Protein AF-A0A0A1W9Q3-F1 (afdb_monomer)

Radius of gyration: 16.16 Å; Cα contacts (8 Å, |Δi|>4): 78; chains: 1; bounding box: 43×30×37 Å

pLDDT: mean 85.38, std 13.66, range [40.94, 97.44]

Nearest PDB structures (foldseek):
  7chw-assembly1_E  TM=5.132E-01  e=5.870E+00  Escherichia coli
  8x6g-assembly1_F  TM=4.834E-01  e=9.614E+00  Staphylococcus aureus
  7e8k-assembly1_B  TM=2.904E-01  e=4.054E+00  Planctomycetes bacterium GWF2_40_8

Organism: NCBI:txid1219049

Mean predicted aligned error: 6.73 Å

Secondary structure (DSSP, 8-state):
-PPPP--BSS----STTT-TT----SBHHHHHHHHHHHHHHHHHHTT-SPPPTTS-HHHHHHHHHHHHHHHHHHHHHHHT-

Foldseek 3Di:
DPPLDWAACDDQDPDPVCDPCNDRDHIQLRVQLVVQLVVLVVCVVVVNDDADPPDDSNVSSSVVSSVRSSVVSVVVVVVVD

Solvent-accessible surface area (backbone atoms only — not comparable to full-atom values): 4864 Å² total; per-residue (Å²): 130,81,78,82,78,69,52,60,56,60,92,76,72,93,46,91,86,48,50,103,74,61,73,82,69,60,35,35,47,57,49,39,18,63,64,35,34,59,61,43,48,52,35,36,76,69,70,77,42,86,61,48,94,91,47,54,63,69,59,29,33,52,54,52,11,43,52,53,16,53,50,55,47,50,54,52,54,63,75,74,106

Sequence (81 aa):
MSAVENPSAFPCPADDKSGWHAEYGMTLRDYFAGQAIGPTLIAMAQGQHSVRADKTPMASAALDAYAVADAMLAARQEQAA

Structure (mmCIF, N/CA/C/O backbone):
data_AF-A0A0A1W9Q3-F1
#
_entry.id   AF-A0A0A1W9Q3-F1
#
loop_
_atom_site.group_PDB
_atom_site.id
_atom_site.type_symbol
_atom_site.label_atom_id
_atom_site.label_alt_id
_atom_site.label_comp_id
_atom_site.label_asym_id
_atom_site.label_entity_id
_atom_site.label_seq_id
_atom_site.pdbx_PDB_ins_code
_atom_site.Cartn_x
_atom_site.Cartn_y
_atom_site.Cartn_z
_atom_site.occupancy
_atom_site.B_iso_or_equiv
_atom_site.auth_seq_id
_atom_site.auth_comp_id
_atom_site.auth_asym_id
_atom_site.auth_atom_id
_atom_site.pdbx_PDB_model_num
ATOM 1 N N . MET A 1 1 ? 1.110 -20.042 -7.911 1.00 40.94 1 MET A N 1
ATOM 2 C CA . MET A 1 1 ? 0.902 -18.584 -7.967 1.00 40.94 1 MET A CA 1
ATOM 3 C C . MET A 1 1 ? 2.269 -17.977 -8.184 1.00 40.94 1 MET A C 1
ATOM 5 O O . MET A 1 1 ? 3.126 -18.172 -7.330 1.00 40.94 1 MET A O 1
ATOM 9 N N . SER A 1 2 ? 2.521 -17.400 -9.357 1.00 50.09 2 SER A N 1
ATOM 10 C CA . SER A 1 2 ? 3.770 -16.678 -9.617 1.00 50.09 2 SER A CA 1
ATOM 11 C C . SER A 1 2 ? 3.904 -15.571 -8.571 1.00 50.09 2 SER A C 1
ATOM 13 O O . SER A 1 2 ? 2.902 -14.945 -8.228 1.00 50.09 2 SER A O 1
ATOM 15 N N . ALA A 1 3 ? 5.093 -15.394 -7.994 1.00 58.28 3 ALA A N 1
ATOM 16 C CA . ALA A 1 3 ? 5.315 -14.342 -7.008 1.00 58.28 3 ALA A CA 1
ATOM 17 C C . ALA A 1 3 ? 4.922 -12.984 -7.612 1.00 58.28 3 ALA A C 1
ATOM 19 O O . ALA A 1 3 ? 5.203 -12.728 -8.785 1.00 58.28 3 ALA A O 1
ATOM 20 N N . VAL A 1 4 ? 4.250 -12.139 -6.827 1.00 65.56 4 VAL A N 1
ATOM 21 C CA . VAL A 1 4 ? 3.929 -10.776 -7.257 1.00 65.56 4 VAL A CA 1
ATOM 22 C C . VAL A 1 4 ? 5.253 -10.049 -7.502 1.00 65.56 4 VAL A C 1
ATOM 24 O O . VAL A 1 4 ? 6.100 -9.985 -6.610 1.00 65.56 4 VAL A O 1
ATOM 27 N N . GLU A 1 5 ? 5.468 -9.566 -8.724 1.00 78.69 5 GLU A N 1
ATOM 28 C CA . GLU A 1 5 ? 6.700 -8.871 -9.091 1.00 78.69 5 GLU A CA 1
ATOM 29 C C . GLU A 1 5 ? 6.790 -7.553 -8.313 1.00 78.69 5 GLU A C 1
ATOM 31 O O . GLU A 1 5 ? 5.879 -6.728 -8.370 1.00 78.69 5 GLU A O 1
ATOM 36 N N . ASN A 1 6 ? 7.895 -7.344 -7.593 1.00 83.25 6 ASN A N 1
ATOM 37 C CA . ASN A 1 6 ? 8.152 -6.123 -6.828 1.00 83.25 6 ASN A CA 1
ATOM 38 C C . ASN A 1 6 ? 9.452 -5.446 -7.308 1.00 83.25 6 ASN A C 1
ATOM 40 O O . ASN A 1 6 ? 10.493 -5.592 -6.662 1.00 83.25 6 ASN A O 1
ATOM 44 N N . PRO A 1 7 ? 9.428 -4.762 -8.468 1.00 85.44 7 PRO A N 1
ATOM 45 C CA . PRO A 1 7 ? 10.607 -4.109 -9.037 1.00 85.44 7 PRO A CA 1
ATOM 46 C C . PRO A 1 7 ? 10.990 -2.839 -8.259 1.00 85.44 7 PRO A C 1
ATOM 48 O O . PRO A 1 7 ? 10.300 -2.424 -7.329 1.00 85.44 7 PRO A O 1
ATOM 51 N N . SER A 1 8 ? 12.085 -2.183 -8.653 1.00 86.88 8 SER A N 1
ATOM 52 C CA . SER A 1 8 ? 12.430 -0.859 -8.118 1.00 86.88 8 SER A CA 1
ATOM 53 C C . SER A 1 8 ? 11.369 0.183 -8.502 1.00 86.88 8 SER A C 1
ATOM 55 O O . SER A 1 8 ? 10.856 0.170 -9.621 1.00 86.88 8 SER A O 1
ATOM 57 N N . ALA A 1 9 ? 11.031 1.082 -7.574 1.00 87.31 9 ALA A N 1
ATOM 58 C CA . ALA A 1 9 ? 10.024 2.123 -7.785 1.00 87.31 9 ALA A CA 1
ATOM 59 C C . ALA A 1 9 ? 10.464 3.185 -8.798 1.00 87.31 9 ALA A C 1
ATOM 61 O O . ALA A 1 9 ? 9.632 3.778 -9.484 1.00 87.31 9 ALA A O 1
ATOM 62 N N . PHE A 1 10 ? 11.770 3.434 -8.878 1.00 84.25 10 PHE A N 1
ATOM 63 C CA . PHE A 1 10 ? 12.357 4.444 -9.745 1.00 84.25 10 PHE A CA 1
ATOM 64 C C . PHE A 1 10 ? 13.383 3.801 -10.678 1.00 84.25 10 PHE A C 1
ATOM 66 O O . PHE A 1 10 ? 13.993 2.794 -10.314 1.00 84.25 10 PHE A O 1
ATOM 73 N N . PRO A 1 11 ? 13.600 4.369 -11.875 1.00 77.94 11 PRO A N 1
ATOM 74 C CA . PRO A 1 11 ? 14.643 3.889 -12.766 1.00 77.94 11 PRO A CA 1
ATOM 75 C C . PRO A 1 11 ? 16.003 3.918 -12.067 1.00 77.94 11 PRO A C 1
ATOM 77 O O . PRO A 1 11 ? 16.416 4.951 -11.543 1.00 77.94 11 PRO A O 1
ATOM 80 N N . CYS A 1 12 ? 16.705 2.790 -12.096 1.00 72.00 12 CYS A N 1
ATOM 81 C CA . CYS A 1 12 ? 18.121 2.713 -11.774 1.00 72.00 12 CYS A CA 1
ATOM 82 C C . CYS A 1 12 ? 18.863 2.651 -13.117 1.00 72.00 12 CYS A C 1
ATOM 84 O O . CYS A 1 12 ? 18.762 1.628 -13.801 1.00 72.00 12 CYS A O 1
ATOM 86 N N . PRO A 1 13 ? 19.501 3.744 -13.576 1.00 68.38 13 PRO A N 1
ATOM 87 C CA . PRO A 1 13 ? 20.247 3.716 -14.824 1.00 68.38 13 PRO A CA 1
ATOM 88 C C . PRO A 1 13 ? 21.360 2.670 -14.716 1.00 68.38 13 PRO A C 1
ATOM 90 O O . PRO A 1 13 ? 22.098 2.637 -13.740 1.00 68.38 13 PRO A O 1
ATOM 93 N N . ALA A 1 14 ? 21.480 1.809 -15.721 1.00 65.50 14 ALA A N 1
ATOM 94 C CA . ALA A 1 14 ? 22.603 0.885 -15.848 1.00 65.50 14 ALA A CA 1
ATOM 95 C C . ALA A 1 14 ? 23.696 1.522 -16.722 1.00 65.50 14 ALA A C 1
ATOM 97 O O . ALA A 1 14 ? 24.140 0.922 -17.698 1.00 65.50 14 ALA A O 1
ATOM 98 N N . ASP A 1 15 ? 24.042 2.783 -16.449 1.00 68.69 15 ASP A N 1
ATOM 99 C CA . ASP A 1 15 ? 25.086 3.492 -17.192 1.00 68.69 15 ASP A CA 1
ATOM 100 C C . ASP A 1 15 ? 26.432 3.457 -16.452 1.00 68.69 15 ASP A C 1
ATOM 102 O O . ASP A 1 15 ? 26.501 3.233 -15.242 1.00 68.69 15 ASP A O 1
ATOM 106 N N . ASP A 1 16 ? 27.521 3.713 -17.181 1.00 63.81 16 ASP A N 1
ATOM 107 C CA . ASP A 1 16 ? 28.885 3.694 -16.632 1.00 63.81 16 ASP A CA 1
ATOM 108 C C . ASP A 1 16 ? 29.098 4.705 -15.485 1.00 63.81 16 ASP A C 1
ATOM 110 O O . ASP A 1 16 ? 30.070 4.601 -14.735 1.00 63.81 16 ASP A O 1
ATOM 114 N N . LYS A 1 17 ? 28.200 5.690 -15.322 1.00 68.31 17 LYS A N 1
ATOM 115 C CA . LYS A 1 17 ? 28.256 6.704 -14.256 1.00 68.31 17 LYS A CA 1
ATOM 116 C C . LYS A 1 17 ? 27.584 6.241 -12.964 1.00 68.31 17 LYS A C 1
ATOM 118 O O . LYS A 1 17 ? 27.851 6.816 -11.912 1.00 68.31 17 LYS A O 1
ATOM 123 N N . SER A 1 18 ? 26.738 5.219 -13.044 1.00 63.72 18 SER A N 1
ATOM 124 C CA . SER A 1 18 ? 25.970 4.667 -11.924 1.00 63.72 18 SER A CA 1
ATOM 125 C C . SER A 1 18 ? 26.821 3.769 -11.019 1.00 63.72 18 SER A C 1
ATOM 127 O O . SER A 1 18 ? 26.466 3.518 -9.869 1.00 63.72 18 SER A O 1
ATOM 129 N N . GLY A 1 19 ? 27.987 3.340 -11.516 1.00 61.75 19 GLY A N 1
ATOM 130 C CA . GLY A 1 19 ? 28.897 2.432 -10.830 1.00 61.75 19 GLY A CA 1
ATOM 131 C C . GLY A 1 19 ? 28.394 0.985 -10.837 1.00 61.75 19 GLY A C 1
ATOM 132 O O . GLY A 1 19 ? 27.199 0.710 -10.873 1.00 61.75 19 GLY A O 1
ATOM 133 N N . TRP A 1 20 ? 29.324 0.032 -10.762 1.00 57.81 20 TRP A N 1
ATOM 134 C CA . TRP A 1 20 ? 29.054 -1.417 -10.793 1.00 57.81 20 TRP A CA 1
ATOM 135 C C . TRP A 1 20 ? 28.176 -1.935 -9.631 1.00 57.81 20 TRP A C 1
ATOM 137 O O . TRP A 1 20 ? 27.792 -3.102 -9.617 1.00 57.81 20 TRP A O 1
ATOM 147 N N . HIS A 1 21 ? 27.852 -1.070 -8.665 1.00 60.88 21 HIS A N 1
ATOM 148 C CA . HIS A 1 21 ? 27.068 -1.359 -7.466 1.00 60.88 21 HIS A CA 1
ATOM 149 C C . HIS A 1 21 ? 25.992 -0.294 -7.219 1.00 60.88 21 HIS A C 1
ATOM 151 O O . HIS A 1 21 ? 25.811 0.136 -6.082 1.00 60.88 21 HIS A O 1
ATOM 157 N N . ALA A 1 22 ? 25.301 0.174 -8.262 1.00 64.62 22 ALA A N 1
ATOM 158 C CA . ALA A 1 22 ? 24.121 1.010 -8.065 1.00 64.62 22 ALA A CA 1
ATOM 159 C C . ALA A 1 22 ? 23.100 0.232 -7.213 1.00 64.62 22 ALA A C 1
ATOM 161 O O . ALA A 1 22 ? 22.488 -0.731 -7.678 1.00 64.62 22 ALA A O 1
ATOM 162 N N . GLU A 1 23 ? 22.985 0.585 -5.931 1.00 65.88 23 GLU A N 1
ATOM 163 C CA . GLU A 1 23 ? 22.067 -0.087 -5.019 1.00 65.88 23 GLU A CA 1
ATOM 164 C C . GLU A 1 23 ? 20.630 0.185 -5.466 1.00 65.88 23 GLU A C 1
ATOM 166 O O . GLU A 1 23 ? 20.239 1.327 -5.729 1.00 65.88 23 GLU A O 1
ATOM 171 N N . TYR A 1 24 ? 19.832 -0.879 -5.559 1.00 67.81 24 TYR A N 1
ATOM 172 C CA . TYR A 1 24 ? 18.404 -0.741 -5.794 1.00 67.81 24 TYR A CA 1
ATOM 173 C C . TYR A 1 24 ? 17.802 0.068 -4.640 1.00 67.81 24 TYR A C 1
ATOM 175 O O . TYR A 1 24 ? 17.908 -0.321 -3.479 1.00 67.81 24 TYR A O 1
ATOM 183 N N . GLY A 1 25 ? 17.201 1.213 -4.970 1.00 77.69 25 GLY A N 1
ATOM 184 C CA . GLY A 1 25 ? 16.513 2.061 -4.002 1.00 77.69 25 GLY A CA 1
ATOM 185 C C . GLY A 1 25 ? 15.175 1.466 -3.547 1.00 77.69 25 GLY A C 1
ATOM 186 O O . GLY A 1 25 ? 14.983 0.255 -3.485 1.00 77.69 25 GLY A O 1
ATOM 187 N N . MET A 1 26 ? 14.213 2.340 -3.257 1.00 87.19 26 MET A N 1
ATOM 188 C CA . MET A 1 26 ? 12.862 1.968 -2.820 1.00 87.19 26 MET A CA 1
ATOM 189 C C . MET A 1 26 ? 12.197 0.957 -3.773 1.00 87.19 26 MET A C 1
ATOM 191 O O . MET A 1 26 ? 12.250 1.131 -4.995 1.00 87.19 26 MET A O 1
ATOM 195 N N . THR A 1 27 ? 11.544 -0.080 -3.232 1.00 92.00 27 THR A N 1
ATOM 196 C CA . THR A 1 27 ? 10.755 -1.008 -4.057 1.00 92.00 27 THR A CA 1
ATOM 197 C C . THR A 1 27 ? 9.425 -0.379 -4.464 1.00 92.00 27 THR A C 1
ATOM 199 O O . THR A 1 27 ? 8.923 0.529 -3.797 1.00 92.00 27 THR A O 1
ATOM 202 N N . LEU A 1 28 ? 8.829 -0.846 -5.562 1.00 91.88 28 LEU A N 1
ATOM 203 C CA . LEU A 1 28 ? 7.545 -0.341 -6.046 1.00 91.88 28 LEU A CA 1
ATOM 204 C C . LEU A 1 28 ? 6.439 -0.525 -4.995 1.00 91.88 28 LEU A C 1
ATOM 206 O O . LEU A 1 28 ? 5.600 0.359 -4.821 1.00 91.88 28 LEU A O 1
ATOM 210 N N . ARG A 1 29 ? 6.498 -1.622 -4.230 1.00 94.81 29 ARG A N 1
ATOM 211 C CA . ARG A 1 29 ? 5.645 -1.864 -3.063 1.00 94.81 29 ARG A CA 1
ATOM 212 C C . ARG A 1 29 ? 5.794 -0.782 -1.996 1.00 94.81 29 ARG A C 1
ATOM 214 O O . ARG A 1 29 ? 4.789 -0.250 -1.533 1.00 94.81 29 ARG A O 1
ATOM 221 N N . ASP A 1 30 ? 7.027 -0.446 -1.620 1.00 94.69 30 ASP A N 1
ATOM 222 C CA . ASP A 1 30 ? 7.296 0.565 -0.588 1.00 94.69 30 ASP A CA 1
ATOM 223 C C . ASP A 1 30 ? 6.844 1.956 -1.045 1.00 94.69 30 ASP A C 1
ATOM 225 O O . ASP A 1 30 ? 6.288 2.722 -0.259 1.00 94.69 30 ASP A O 1
ATOM 229 N N . TYR A 1 31 ? 7.016 2.263 -2.333 1.00 95.06 31 TYR A N 1
ATOM 230 C CA . TYR A 1 31 ? 6.526 3.505 -2.919 1.00 95.06 31 TYR A CA 1
ATOM 231 C C . TYR A 1 31 ? 5.000 3.603 -2.844 1.00 95.06 31 TYR A C 1
ATOM 233 O O . TYR A 1 31 ? 4.477 4.605 -2.355 1.00 95.06 31 TYR A O 1
ATOM 241 N N . PHE A 1 32 ? 4.273 2.564 -3.263 1.00 96.50 32 PHE A N 1
ATOM 242 C CA . PHE A 1 32 ? 2.812 2.550 -3.165 1.00 96.50 32 PHE A CA 1
ATOM 243 C C . PHE A 1 32 ? 2.324 2.612 -1.719 1.00 96.50 32 PHE A C 1
ATOM 245 O O . PHE A 1 32 ? 1.410 3.382 -1.425 1.00 96.50 32 PHE A O 1
ATOM 252 N N . ALA A 1 33 ? 2.962 1.885 -0.802 1.00 97.44 33 ALA A N 1
ATOM 253 C CA . ALA A 1 33 ? 2.627 1.960 0.616 1.00 97.44 33 ALA A CA 1
ATOM 254 C C . ALA A 1 33 ? 2.856 3.381 1.166 1.00 97.44 33 ALA A C 1
ATOM 256 O O . ALA A 1 33 ? 2.012 3.914 1.888 1.00 97.44 33 ALA A O 1
ATOM 257 N N . GLY A 1 34 ? 3.947 4.039 0.763 1.00 95.94 34 GLY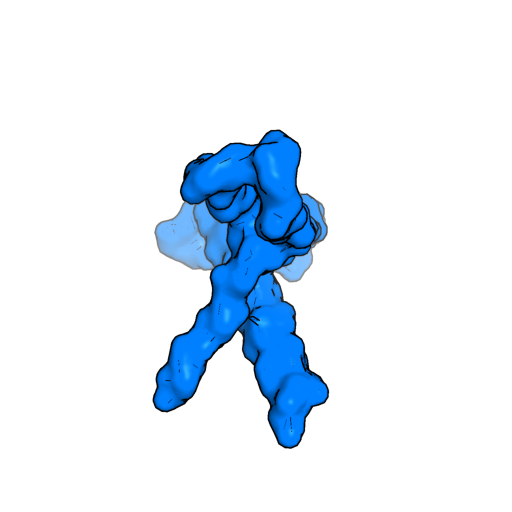 A N 1
ATOM 258 C CA . GLY A 1 34 ? 4.231 5.434 1.105 1.00 95.94 34 GLY A CA 1
ATOM 259 C C . GLY A 1 34 ? 3.191 6.424 0.568 1.00 95.94 34 GLY A C 1
ATOM 260 O O . GLY A 1 34 ? 2.856 7.388 1.252 1.00 95.94 34 GLY A O 1
ATOM 261 N N . GLN A 1 35 ? 2.633 6.177 -0.621 1.00 97.12 35 GLN A N 1
ATOM 262 C CA . GLN A 1 35 ? 1.532 6.981 -1.169 1.00 97.12 35 GLN A CA 1
ATOM 263 C C . GLN A 1 35 ? 0.202 6.711 -0.447 1.00 97.12 35 GLN A C 1
ATOM 265 O O . GLN A 1 35 ? -0.591 7.630 -0.245 1.00 97.12 35 GLN A O 1
ATOM 270 N N . ALA A 1 36 ? -0.044 5.466 -0.036 1.00 97.25 36 ALA A N 1
ATOM 271 C CA . ALA A 1 36 ? -1.293 5.053 0.597 1.00 97.25 36 ALA A CA 1
ATOM 272 C C . ALA A 1 36 ? -1.396 5.474 2.074 1.00 97.25 36 ALA A C 1
ATOM 274 O O . ALA A 1 36 ? -2.491 5.783 2.545 1.00 97.25 36 ALA A O 1
ATOM 275 N N . ILE A 1 37 ? -0.278 5.540 2.808 1.00 97.19 37 ILE A N 1
ATOM 276 C CA . ILE A 1 37 ? -0.315 5.737 4.266 1.00 97.19 37 ILE A CA 1
ATOM 277 C C . ILE A 1 37 ? -0.919 7.082 4.694 1.00 97.19 37 ILE A C 1
ATOM 279 O O . ILE A 1 37 ? -1.626 7.139 5.697 1.00 97.19 37 ILE A O 1
ATOM 283 N N . GLY A 1 38 ? -0.701 8.158 3.931 1.00 96.31 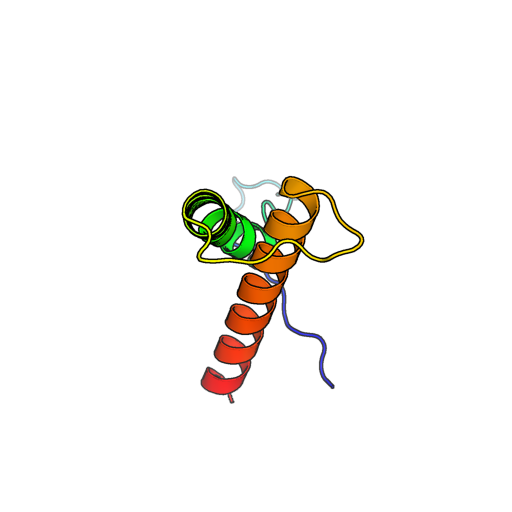38 GLY A N 1
ATOM 284 C CA . GLY A 1 38 ? -1.276 9.477 4.221 1.00 96.31 38 GLY A CA 1
ATOM 285 C C . GLY A 1 38 ? -2.811 9.473 4.184 1.00 96.31 38 GLY A C 1
ATOM 286 O O . GLY A 1 38 ? -3.441 9.766 5.203 1.00 96.31 38 GLY A O 1
ATOM 287 N N . PRO A 1 39 ? -3.430 9.100 3.048 1.00 95.56 39 PRO A N 1
ATOM 288 C CA . PRO A 1 39 ? -4.877 8.917 2.943 1.00 95.56 39 PRO A CA 1
ATOM 289 C C . PRO A 1 39 ? -5.454 7.951 3.985 1.00 95.56 39 PRO A C 1
ATOM 291 O O . PRO A 1 39 ? -6.491 8.253 4.575 1.00 95.56 39 PRO A O 1
ATOM 294 N N . THR A 1 40 ? -4.774 6.835 4.273 1.00 94.88 40 THR A N 1
ATOM 295 C CA . THR A 1 40 ? -5.205 5.886 5.312 1.00 94.88 40 THR A CA 1
ATOM 296 C C . THR A 1 40 ? -5.268 6.553 6.686 1.00 94.88 40 THR A C 1
ATOM 298 O O . THR A 1 40 ? -6.278 6.440 7.378 1.00 94.88 40 THR A O 1
ATOM 301 N N . LEU A 1 41 ? -4.234 7.304 7.075 1.00 95.50 41 LEU A N 1
ATOM 302 C CA . LEU A 1 41 ? -4.216 8.022 8.352 1.00 95.50 41 LEU A CA 1
ATOM 303 C C . LEU A 1 41 ? -5.317 9.089 8.433 1.00 95.50 41 LEU A C 1
ATOM 305 O O . LEU A 1 41 ? -5.938 9.237 9.486 1.00 95.50 41 LEU A O 1
ATOM 309 N N . ILE A 1 42 ? -5.600 9.794 7.333 1.00 95.88 42 ILE A N 1
ATOM 310 C CA . ILE A 1 42 ? -6.698 10.771 7.262 1.00 95.88 42 ILE A CA 1
ATOM 311 C C . ILE A 1 42 ? -8.050 10.074 7.463 1.00 95.88 42 ILE A C 1
ATOM 313 O O . ILE A 1 42 ? -8.842 10.514 8.299 1.00 95.88 42 ILE A O 1
ATOM 317 N N . ALA A 1 43 ? -8.300 8.966 6.762 1.00 93.94 43 ALA A N 1
ATOM 318 C CA . ALA A 1 43 ? -9.540 8.203 6.896 1.00 93.94 43 ALA A CA 1
ATOM 319 C C . ALA A 1 43 ? -9.727 7.659 8.324 1.00 93.94 43 ALA A C 1
ATOM 321 O O . ALA A 1 43 ? -10.832 7.688 8.870 1.00 93.94 43 ALA A O 1
ATOM 322 N N . MET A 1 44 ? -8.642 7.218 8.971 1.00 92.88 44 MET A N 1
ATOM 323 C CA . MET A 1 44 ? -8.666 6.782 10.372 1.00 92.88 44 MET A CA 1
ATOM 324 C C . MET A 1 44 ? -8.985 7.936 11.327 1.00 92.88 44 MET A C 1
ATOM 326 O O . MET A 1 44 ? -9.829 7.781 12.207 1.00 92.88 44 MET A O 1
ATOM 330 N N . ALA A 1 45 ? -8.372 9.107 11.134 1.00 91.81 45 ALA A N 1
ATOM 331 C CA . ALA A 1 45 ? -8.640 10.295 11.948 1.00 91.81 45 ALA A CA 1
ATOM 332 C C . ALA A 1 45 ? -10.090 10.799 11.814 1.00 91.81 45 ALA A C 1
ATOM 334 O O . ALA A 1 45 ? -10.643 11.345 12.765 1.00 91.81 45 ALA A O 1
ATOM 335 N N . GLN A 1 46 ? -10.719 10.583 10.655 1.00 95.25 46 GLN A N 1
ATOM 336 C CA . GLN A 1 46 ? -12.124 10.916 10.397 1.00 95.25 46 GLN A CA 1
ATOM 337 C C . GLN A 1 46 ? -13.110 9.835 10.875 1.00 95.25 46 GLN A C 1
ATOM 339 O O . GLN A 1 46 ? -14.316 9.985 10.686 1.00 95.25 46 GLN A O 1
ATOM 344 N N . GLY A 1 47 ? -12.629 8.737 11.469 1.00 91.56 47 GLY A N 1
ATOM 345 C CA . GLY A 1 47 ? -13.472 7.615 11.896 1.00 91.56 47 GLY A CA 1
ATOM 346 C C . GLY A 1 47 ? -14.073 6.809 10.737 1.00 91.56 47 GLY A C 1
ATOM 347 O O . GLY A 1 47 ? -14.998 6.031 10.946 1.00 91.56 47 GLY A O 1
ATOM 348 N N . GLN A 1 48 ? -13.555 6.983 9.519 1.00 91.38 48 GLN A N 1
ATOM 349 C CA . GLN A 1 48 ? -14.004 6.296 8.302 1.00 91.38 48 GLN A CA 1
ATOM 350 C C . GLN A 1 48 ? -13.247 4.987 8.048 1.00 91.38 48 GLN A C 1
ATOM 352 O O . GLN A 1 48 ? -13.594 4.231 7.146 1.00 91.38 48 GLN A O 1
ATOM 357 N N . HIS A 1 49 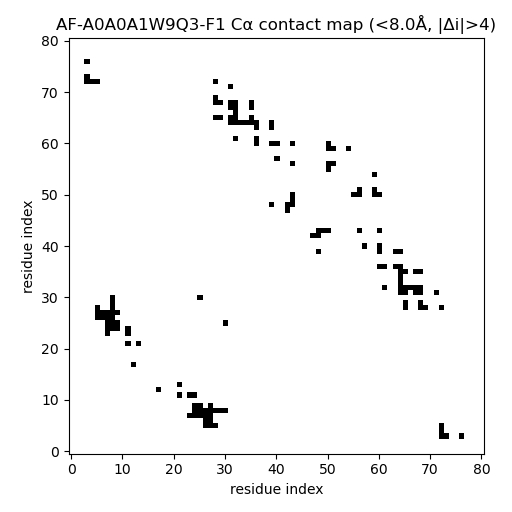? -12.203 4.723 8.832 1.00 88.44 49 HIS A N 1
ATOM 358 C CA . HIS A 1 49 ? -11.380 3.532 8.724 1.00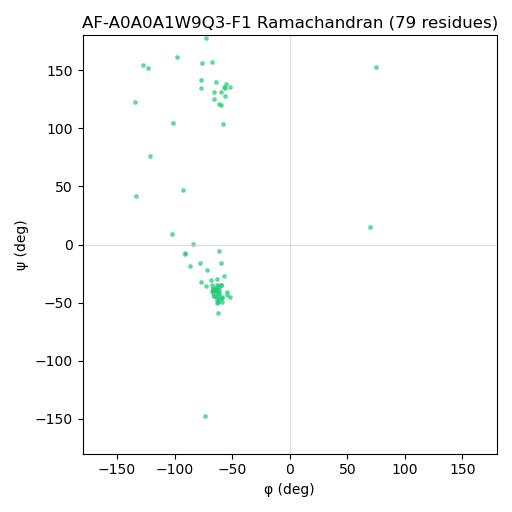 88.44 49 HIS A CA 1
ATOM 359 C C . HIS A 1 49 ? -11.141 2.938 10.114 1.00 88.44 49 HIS A C 1
ATOM 361 O O . HIS A 1 49 ? -10.626 3.606 11.012 1.00 88.44 49 HIS A O 1
ATOM 367 N N . SER A 1 50 ? -11.515 1.673 10.300 1.00 88.62 50 SER A N 1
ATOM 368 C CA . SER A 1 50 ? -11.382 0.980 11.582 1.00 88.62 50 SER A CA 1
ATOM 369 C C . SER A 1 50 ? -9.944 0.539 11.846 1.00 88.62 50 SER A C 1
ATOM 371 O O . SER A 1 50 ? -9.254 0.055 10.951 1.00 88.62 50 SER A O 1
ATOM 373 N N . VAL A 1 51 ? -9.512 0.641 13.102 1.00 89.62 51 VAL A N 1
ATOM 374 C CA . VAL A 1 51 ? -8.266 0.026 13.575 1.00 89.62 51 VAL A CA 1
ATOM 375 C C . VAL A 1 51 ? -8.510 -1.472 13.771 1.00 89.62 51 VAL A C 1
ATOM 377 O O . VAL A 1 51 ? -9.518 -1.855 14.367 1.00 89.62 51 VAL A O 1
ATOM 380 N N . ARG A 1 52 ? -7.593 -2.330 13.306 1.00 88.62 52 ARG A N 1
ATOM 381 C CA . ARG A 1 52 ? -7.619 -3.764 13.645 1.00 88.62 52 ARG A CA 1
ATOM 382 C C . ARG A 1 52 ? -7.601 -3.952 15.165 1.00 88.62 52 ARG A C 1
ATOM 384 O O . ARG A 1 52 ? -6.791 -3.331 15.849 1.00 88.62 52 ARG A O 1
ATOM 391 N N . ALA A 1 53 ? -8.451 -4.838 15.681 1.00 89.19 53 ALA A N 1
ATOM 392 C CA . ALA A 1 53 ? -8.650 -5.017 17.123 1.00 89.19 53 ALA A CA 1
ATOM 393 C C . ALA A 1 53 ? -7.364 -5.368 17.902 1.00 89.19 53 ALA A C 1
ATOM 395 O O . ALA A 1 53 ? -7.259 -5.060 19.085 1.00 89.19 53 ALA A O 1
ATOM 396 N N . ASP A 1 54 ? -6.384 -5.992 17.246 1.00 93.44 54 ASP A N 1
ATOM 397 C CA . ASP A 1 54 ? -5.125 -6.458 17.833 1.00 93.44 54 ASP A CA 1
ATOM 398 C C . ASP A 1 54 ? -3.917 -5.547 17.530 1.00 93.44 54 ASP A C 1
ATOM 400 O O . ASP A 1 54 ? -2.775 -5.935 17.791 1.00 93.44 54 ASP A O 1
ATOM 404 N N . LYS A 1 55 ? -4.130 -4.356 16.951 1.00 93.38 55 LYS A N 1
ATOM 405 C CA . LYS A 1 55 ? -3.054 -3.448 16.518 1.00 93.38 55 LYS A CA 1
ATOM 406 C C . LYS A 1 55 ? -3.229 -2.040 17.079 1.00 93.38 55 LYS A C 1
ATOM 408 O O . LYS A 1 55 ? -4.333 -1.569 17.327 1.00 93.38 55 LYS A O 1
ATOM 413 N N . THR A 1 56 ? -2.113 -1.323 17.209 1.00 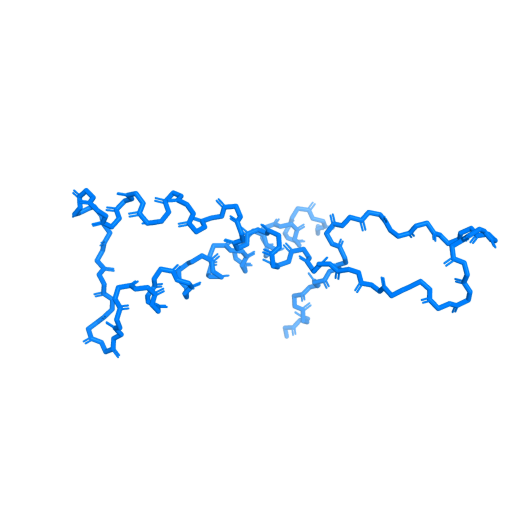94.44 56 THR A N 1
ATOM 414 C CA . THR A 1 56 ? -2.156 0.132 17.401 1.00 94.44 56 THR A CA 1
ATOM 415 C C . THR A 1 56 ? -2.675 0.811 16.127 1.00 94.44 56 THR A C 1
ATOM 417 O O . THR A 1 56 ? -2.529 0.245 15.037 1.00 94.44 56 THR A O 1
ATOM 420 N N . PRO A 1 57 ? -3.225 2.038 16.213 1.00 91.88 57 PRO A N 1
ATOM 421 C CA . PRO A 1 57 ? -3.671 2.773 15.030 1.00 91.88 57 PRO A CA 1
ATOM 422 C C . PRO A 1 57 ? -2.589 2.875 13.947 1.00 91.88 57 PRO A C 1
ATOM 424 O O . PRO A 1 57 ? -2.849 2.572 12.788 1.00 91.88 57 PRO A O 1
ATOM 427 N N . MET A 1 58 ? -1.349 3.194 14.330 1.00 94.75 58 MET A N 1
ATOM 428 C CA . MET A 1 58 ? -0.225 3.317 13.396 1.00 94.75 58 MET A CA 1
ATOM 429 C C . MET A 1 58 ? 0.151 1.979 12.753 1.00 94.75 58 MET A C 1
ATOM 431 O O . MET A 1 58 ? 0.408 1.926 11.552 1.00 94.75 58 MET A O 1
ATOM 435 N N . ALA A 1 59 ? 0.161 0.890 13.528 1.00 95.38 59 ALA A N 1
ATOM 436 C CA . ALA A 1 59 ? 0.447 -0.434 12.985 1.00 95.38 59 ALA A CA 1
ATOM 437 C C . ALA A 1 59 ? -0.657 -0.899 12.025 1.00 95.38 59 ALA A C 1
ATOM 439 O O . ALA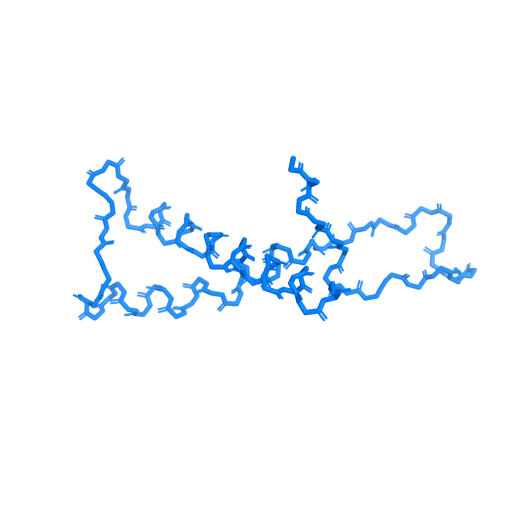 A 1 59 ? -0.350 -1.492 10.994 1.00 95.38 59 ALA A O 1
ATOM 440 N N . SER A 1 60 ? -1.927 -0.601 12.325 1.00 95.12 60 SER A N 1
ATOM 441 C CA . SER A 1 60 ? -3.023 -0.881 11.394 1.00 95.12 60 SER A CA 1
ATOM 442 C C . SER A 1 6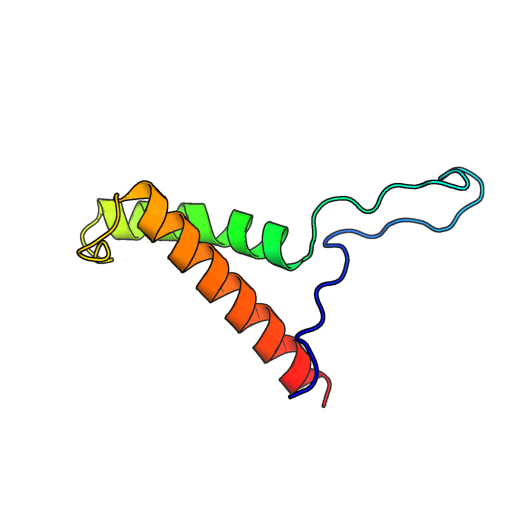0 ? -2.853 -0.081 10.105 1.00 9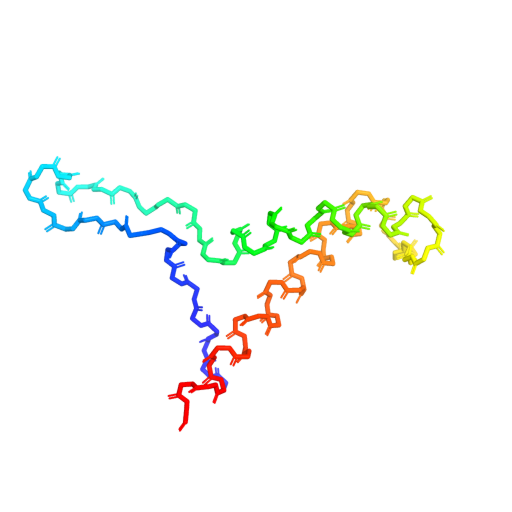5.12 60 SER A C 1
ATOM 444 O O . SER A 1 60 ? -2.823 -0.685 9.042 1.00 95.12 60 SER A O 1
ATOM 446 N N . ALA A 1 61 ? -2.630 1.235 10.200 1.00 95.56 61 ALA A N 1
ATOM 447 C CA . ALA A 1 61 ? -2.449 2.102 9.035 1.00 95.56 61 ALA A CA 1
ATOM 448 C C . ALA A 1 61 ? -1.332 1.612 8.102 1.00 95.56 61 ALA A C 1
ATOM 450 O O . ALA A 1 61 ? -1.510 1.576 6.888 1.00 95.56 61 ALA A O 1
ATOM 451 N N . ALA A 1 62 ? -0.194 1.198 8.669 1.00 96.12 62 ALA A N 1
ATOM 452 C CA . ALA A 1 62 ? 0.916 0.654 7.896 1.00 96.12 62 ALA A CA 1
ATOM 453 C C . ALA A 1 62 ? 0.527 -0.642 7.166 1.00 96.12 62 ALA A C 1
ATOM 455 O O . ALA A 1 62 ? 0.803 -0.784 5.978 1.00 96.12 62 ALA A O 1
ATOM 456 N N . LEU A 1 63 ? -0.142 -1.574 7.852 1.00 96.50 63 LEU A N 1
ATOM 457 C CA . LEU A 1 63 ? -0.615 -2.822 7.244 1.00 96.50 63 LEU A CA 1
ATOM 458 C C . LEU A 1 63 ? -1.641 -2.569 6.133 1.00 96.50 63 LEU A C 1
ATOM 460 O O . LEU A 1 63 ? -1.587 -3.227 5.099 1.00 96.50 63 LEU A O 1
ATOM 464 N N . ASP A 1 64 ? -2.546 -1.609 6.323 1.00 95.69 64 ASP A N 1
ATOM 465 C CA . ASP A 1 64 ? -3.540 -1.235 5.312 1.00 95.69 64 ASP A CA 1
ATOM 466 C C . ASP A 1 64 ? -2.884 -0.579 4.094 1.00 95.69 64 ASP A C 1
ATOM 468 O O . ASP A 1 64 ? -3.213 -0.919 2.960 1.00 95.69 64 ASP A O 1
ATOM 472 N N . ALA A 1 65 ? -1.886 0.280 4.308 1.00 97.12 65 ALA A N 1
ATOM 473 C CA . ALA A 1 65 ? -1.109 0.877 3.228 1.00 97.12 65 ALA A CA 1
ATOM 474 C C . ALA A 1 65 ? -0.358 -0.179 2.395 1.00 97.12 65 ALA A C 1
ATOM 476 O O . ALA A 1 65 ? -0.381 -0.125 1.165 1.00 97.12 65 ALA A O 1
ATOM 477 N N . TYR A 1 66 ? 0.257 -1.176 3.042 1.00 97.00 66 TYR A N 1
ATOM 478 C CA . TYR A 1 66 ? 0.883 -2.295 2.330 1.00 97.00 66 TYR A CA 1
ATOM 479 C C . TYR A 1 66 ? -0.138 -3.191 1.622 1.00 97.00 66 TYR A C 1
ATOM 481 O O . TYR A 1 66 ? 0.141 -3.655 0.523 1.00 97.00 66 TYR A O 1
ATOM 489 N N . ALA A 1 67 ? -1.331 -3.391 2.187 1.00 96.31 67 ALA A N 1
ATOM 490 C CA . ALA A 1 67 ? -2.392 -4.137 1.512 1.00 96.31 67 ALA A CA 1
ATOM 491 C C . ALA A 1 67 ? -2.870 -3.424 0.234 1.00 96.31 67 ALA A C 1
ATOM 493 O O . ALA A 1 67 ? -3.085 -4.073 -0.790 1.00 96.31 67 ALA A O 1
ATOM 494 N N . VAL A 1 68 ? -2.980 -2.090 0.262 1.00 96.69 68 VAL A N 1
ATOM 495 C CA . VAL A 1 68 ? -3.249 -1.283 -0.940 1.00 96.69 68 VAL A CA 1
ATOM 496 C C . VAL A 1 68 ? -2.114 -1.433 -1.957 1.00 96.69 68 VAL A C 1
ATOM 498 O O . VAL A 1 68 ? -2.383 -1.652 -3.136 1.00 96.69 68 VAL A O 1
ATOM 501 N N . ALA A 1 69 ? -0.854 -1.375 -1.516 1.00 96.81 69 ALA A N 1
ATOM 502 C CA . ALA A 1 69 ? 0.300 -1.573 -2.392 1.00 96.81 69 ALA A CA 1
ATOM 503 C C . ALA A 1 69 ? 0.289 -2.948 -3.080 1.00 96.81 69 ALA A C 1
ATOM 505 O O . ALA A 1 69 ? 0.489 -3.035 -4.292 1.00 96.81 69 ALA A O 1
ATOM 506 N N . ASP A 1 70 ? 0.001 -4.010 -2.326 1.00 95.69 70 ASP A N 1
ATOM 507 C CA . ASP A 1 70 ? -0.074 -5.377 -2.843 1.00 95.69 70 ASP A CA 1
ATOM 508 C C . ASP A 1 70 ? -1.216 -5.521 -3.871 1.00 95.69 70 ASP A C 1
ATOM 510 O O . ASP A 1 70 ? -1.028 -6.131 -4.926 1.00 95.69 70 ASP A O 1
ATOM 514 N N . ALA A 1 71 ? -2.368 -4.881 -3.632 1.00 95.62 71 ALA A N 1
ATOM 515 C CA . ALA A 1 71 ? -3.473 -4.834 -4.593 1.00 95.62 71 ALA A CA 1
ATOM 516 C C . ALA A 1 71 ? -3.108 -4.080 -5.886 1.00 95.62 71 ALA A C 1
ATOM 518 O O . ALA A 1 71 ? -3.472 -4.511 -6.979 1.00 95.62 71 ALA A O 1
ATOM 519 N N . MET A 1 72 ? -2.356 -2.979 -5.788 1.00 95.19 72 MET A N 1
ATOM 520 C CA . MET A 1 72 ? -1.877 -2.239 -6.961 1.00 95.19 72 MET A CA 1
ATOM 521 C C . MET A 1 72 ? -0.899 -3.064 -7.802 1.00 95.19 72 MET A C 1
ATOM 523 O O . MET A 1 72 ? -0.952 -3.010 -9.031 1.00 95.19 72 MET A O 1
ATOM 527 N N . LEU A 1 73 ? -0.016 -3.836 -7.164 1.00 94.38 73 LEU A N 1
ATOM 528 C CA . LEU A 1 73 ? 0.890 -4.739 -7.875 1.00 94.38 73 LEU A CA 1
ATOM 529 C C . LEU A 1 73 ? 0.123 -5.864 -8.578 1.00 94.38 73 LEU A C 1
ATOM 531 O O . LEU A 1 73 ? 0.383 -6.123 -9.750 1.00 94.38 73 LEU A O 1
ATOM 535 N N . ALA A 1 74 ? -0.860 -6.475 -7.910 1.00 92.88 74 ALA A N 1
ATOM 536 C CA . ALA A 1 74 ? -1.711 -7.498 -8.517 1.00 92.88 74 ALA A CA 1
ATOM 537 C C . ALA A 1 74 ? -2.467 -6.962 -9.749 1.00 92.88 74 ALA A C 1
ATOM 539 O O . ALA A 1 74 ? -2.417 -7.572 -10.815 1.00 92.88 74 ALA A O 1
ATOM 540 N N . ALA A 1 75 ? -3.068 -5.771 -9.648 1.00 93.69 75 ALA A N 1
ATOM 541 C CA . ALA A 1 75 ? -3.766 -5.137 -10.768 1.00 93.69 75 ALA A CA 1
ATOM 542 C C . ALA A 1 75 ? -2.844 -4.874 -11.976 1.00 93.69 75 ALA A C 1
ATOM 544 O O . ALA A 1 75 ? -3.271 -4.994 -13.123 1.00 93.69 75 ALA A O 1
ATOM 545 N N . ARG A 1 76 ? -1.562 -4.550 -11.746 1.00 90.69 76 ARG A N 1
ATOM 546 C CA . ARG A 1 76 ? -0.580 -4.406 -12.837 1.00 90.69 76 ARG A CA 1
ATOM 547 C C . ARG A 1 76 ? -0.294 -5.729 -13.538 1.00 90.69 76 ARG A C 1
ATOM 549 O O . ARG A 1 76 ? -0.113 -5.728 -14.750 1.00 90.69 76 ARG A O 1
ATOM 556 N N . GLN A 1 77 ? -0.235 -6.830 -12.793 1.00 87.75 77 GLN A N 1
ATOM 557 C CA . GLN A 1 77 ? -0.016 -8.153 -13.379 1.00 87.75 77 GLN A CA 1
ATOM 558 C C . GLN A 1 77 ? -1.202 -8.585 -14.243 1.00 87.75 77 GLN A C 1
ATOM 560 O O . GLN A 1 77 ? -0.991 -9.126 -15.321 1.00 87.75 77 GLN A O 1
ATOM 565 N N . GLU A 1 78 ? -2.430 -8.286 -13.816 1.00 88.31 78 GLU A N 1
ATOM 566 C CA . GLU A 1 78 ? -3.636 -8.545 -14.612 1.00 88.31 78 GLU A CA 1
ATOM 567 C C . GLU A 1 78 ? -3.669 -7.736 -15.914 1.00 88.31 78 GLU A C 1
ATOM 569 O O . GLU A 1 78 ? -4.082 -8.255 -16.942 1.00 88.31 78 GLU A O 1
ATOM 574 N N . GLN A 1 79 ? -3.211 -6.480 -15.896 1.00 81.00 79 GLN A N 1
ATOM 575 C CA . GLN A 1 79 ? -3.133 -5.641 -17.101 1.00 81.00 79 GLN A CA 1
ATOM 576 C C . GLN A 1 79 ? -2.028 -6.059 -18.080 1.00 81.00 79 GLN A C 1
ATOM 578 O O . GLN A 1 79 ? -2.073 -5.673 -19.247 1.00 81.00 79 GLN A O 1
ATOM 583 N N . ALA A 1 80 ? -1.011 -6.775 -17.600 1.00 74.56 80 ALA A N 1
ATOM 584 C CA . ALA A 1 80 ? 0.103 -7.260 -18.409 1.00 74.56 80 ALA A CA 1
ATOM 585 C C . ALA A 1 80 ? -0.131 -8.669 -18.991 1.00 74.56 80 ALA A C 1
ATOM 587 O O . ALA A 1 80 ? 0.699 -9.129 -19.778 1.00 74.56 80 ALA A O 1
ATOM 588 N N . ALA A 1 81 ? -1.217 -9.340 -18.590 1.00 57.72 81 ALA A N 1
ATOM 589 C CA . ALA A 1 81 ? -1.646 -10.655 -19.070 1.00 57.72 8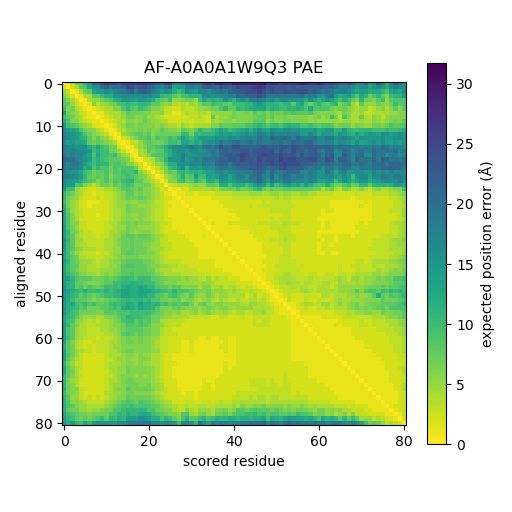1 ALA A CA 1
ATOM 590 C C . ALA A 1 81 ? -2.592 -10.544 -20.277 1.00 57.72 81 ALA A C 1
ATOM 592 O O . ALA A 1 81 ? -2.517 -11.444 -21.145 1.00 57.72 81 ALA A O 1
#